Protein AF-A0ABD5S735-F1 (afdb_monomer_lite)

Radius of gyration: 11.48 Å; chains: 1; bounding box: 30×18×28 Å

Foldseek 3Di:
DVLVVLLVCLCPDPDDDQPPQDCPPVCPSVVVRVVSRVSSVVSNVVND

pLDDT: mean 96.1, std 6.13, range [58.81, 98.62]

Sequence (48 aa):
EMRDVVRSVAPYAAGFDAVEVNDRDDGQAASLAGKLLREFVFSHAAER

Organism: NCBI:txid1776492

Structure (mmCIF, N/CA/C/O backbone):
data_AF-A0ABD5S735-F1
#
_entry.id   AF-A0ABD5S735-F1
#
loop_
_atom_site.group_PDB
_atom_site.id
_atom_site.type_symbol
_atom_site.label_atom_id
_atom_site.label_alt_id
_atom_site.label_comp_id
_atom_site.label_asym_id
_atom_site.label_entity_id
_atom_site.label_seq_id
_atom_site.pdbx_PDB_ins_code
_atom_site.Cartn_x
_atom_site.Cartn_y
_atom_site.Cartn_z
_atom_site.occupancy
_atom_site.B_iso_or_equiv
_atom_site.auth_seq_id
_atom_site.auth_comp_id
_atom_site.auth_asym_id
_atom_site.auth_atom_id
_atom_site.pdbx_PDB_model_num
ATOM 1 N N . GLU A 1 1 ? 0.364 13.825 -0.065 1.00 90.81 1 GLU A N 1
ATOM 2 C CA . GLU A 1 1 ? -0.338 13.253 -1.243 1.00 90.81 1 GLU A CA 1
ATOM 3 C C . GLU A 1 1 ? -0.644 11.758 -1.102 1.00 90.81 1 GLU A C 1
ATOM 5 O O . GLU A 1 1 ? -1.548 11.426 -0.350 1.00 90.81 1 GLU A O 1
ATOM 10 N N . MET A 1 2 ? 0.074 10.821 -1.746 1.00 96.00 2 MET A N 1
ATOM 11 C CA . MET A 1 2 ? -0.388 9.415 -1.803 1.00 96.00 2 MET A CA 1
ATOM 12 C C . MET A 1 2 ? -0.455 8.716 -0.433 1.00 96.00 2 MET A C 1
ATOM 14 O O . MET A 1 2 ? -1.328 7.893 -0.191 1.00 96.00 2 MET A O 1
ATOM 18 N N . ARG A 1 3 ? 0.426 9.081 0.504 1.00 96.81 3 ARG A N 1
ATOM 19 C CA . ARG A 1 3 ? 0.363 8.578 1.884 1.00 96.81 3 ARG A CA 1
ATOM 20 C C . ARG A 1 3 ? -0.931 8.984 2.599 1.00 96.81 3 ARG A C 1
ATOM 22 O O . ARG A 1 3 ? -1.483 8.186 3.345 1.00 96.81 3 ARG A O 1
ATOM 29 N N . ASP A 1 4 ? -1.408 10.202 2.364 1.00 98.12 4 ASP A N 1
ATOM 30 C CA . ASP A 1 4 ? -2.629 10.717 2.990 1.00 98.12 4 ASP A CA 1
ATOM 31 C C . ASP A 1 4 ? -3.866 10.043 2.395 1.00 98.12 4 ASP A C 1
ATOM 33 O O . ASP A 1 4 ? -4.796 9.714 3.126 1.00 98.12 4 ASP A O 1
ATOM 37 N N . VAL A 1 5 ? -3.830 9.742 1.091 1.00 98.12 5 VAL A N 1
ATOM 38 C CA . VAL A 1 5 ? -4.838 8.901 0.431 1.00 98.12 5 VAL A CA 1
ATOM 39 C C . VAL A 1 5 ? -4.871 7.510 1.058 1.00 98.12 5 VAL A C 1
ATOM 41 O O . VAL A 1 5 ? -5.939 7.049 1.438 1.00 98.12 5 VAL A O 1
ATOM 44 N N . VAL A 1 6 ? -3.718 6.850 1.229 1.00 98.25 6 VAL A N 1
ATOM 45 C CA . VAL A 1 6 ? -3.662 5.522 1.867 1.00 98.25 6 VAL A CA 1
ATOM 46 C C . VAL A 1 6 ? -4.271 5.556 3.269 1.00 98.25 6 VAL A C 1
ATOM 48 O O . VAL A 1 6 ? -5.104 4.711 3.581 1.00 98.25 6 VAL A O 1
ATOM 51 N N . ARG A 1 7 ? -3.922 6.552 4.092 1.00 97.62 7 ARG A N 1
ATOM 52 C CA . ARG A 1 7 ? -4.497 6.715 5.438 1.00 97.62 7 ARG A CA 1
ATOM 53 C C . ARG A 1 7 ? -6.009 6.882 5.421 1.00 97.62 7 ARG A C 1
ATOM 55 O O . ARG A 1 7 ? -6.682 6.295 6.259 1.00 97.62 7 ARG A O 1
ATOM 62 N N . SER A 1 8 ? -6.537 7.688 4.500 1.00 98.00 8 SER A N 1
ATOM 63 C CA . SER A 1 8 ? -7.967 7.999 4.471 1.00 98.00 8 SER A CA 1
ATOM 64 C C . SER A 1 8 ? -8.819 6.820 4.003 1.00 98.00 8 SER A C 1
ATOM 66 O O . SER A 1 8 ? -9.937 6.657 4.486 1.00 98.00 8 SER A O 1
ATOM 68 N N . VAL A 1 9 ? -8.301 5.983 3.097 1.00 97.69 9 VAL A N 1
ATOM 69 C CA . VAL A 1 9 ? -9.047 4.833 2.554 1.00 97.69 9 VAL A CA 1
ATOM 70 C C . VAL A 1 9 ? -8.822 3.534 3.327 1.00 97.69 9 VAL A C 1
ATOM 72 O O . VAL A 1 9 ? -9.680 2.654 3.279 1.00 97.69 9 VAL A O 1
ATOM 75 N N . ALA A 1 10 ? -7.705 3.401 4.053 1.00 98.12 10 ALA A N 1
ATOM 76 C CA . ALA A 1 10 ? -7.337 2.178 4.768 1.00 98.12 10 ALA A CA 1
ATOM 77 C C . ALA A 1 10 ? -8.430 1.606 5.696 1.00 98.12 10 ALA A C 1
ATOM 79 O O . ALA A 1 10 ? -8.639 0.396 5.626 1.00 98.12 10 ALA A O 1
ATOM 80 N N . PRO A 1 11 ? -9.181 2.394 6.495 1.00 97.44 11 PRO A N 1
ATOM 81 C CA . PRO A 1 11 ? -10.219 1.857 7.389 1.00 97.44 11 PRO A CA 1
ATOM 82 C C . PRO A 1 11 ? -11.357 1.135 6.649 1.00 97.44 11 PRO A C 1
ATOM 84 O O . PRO A 1 11 ? -12.022 0.264 7.203 1.00 97.44 11 PRO A O 1
ATOM 87 N N . TYR A 1 12 ? -11.579 1.491 5.380 1.00 97.44 12 TYR A N 1
ATOM 88 C CA . TYR A 1 12 ? -12.720 1.041 4.580 1.00 97.44 12 TYR A CA 1
ATOM 89 C C . TYR A 1 12 ? -12.364 -0.050 3.562 1.00 97.44 12 TYR A C 1
ATOM 91 O O . TYR A 1 12 ? -13.249 -0.578 2.889 1.00 97.44 12 TYR A O 1
ATOM 99 N N . ALA A 1 13 ? -11.081 -0.378 3.410 1.00 97.38 13 ALA A N 1
ATOM 100 C CA . ALA A 1 13 ? -10.598 -1.320 2.408 1.00 97.38 13 ALA A CA 1
ATOM 101 C C . ALA A 1 13 ? -10.268 -2.683 3.029 1.00 97.38 13 ALA A C 1
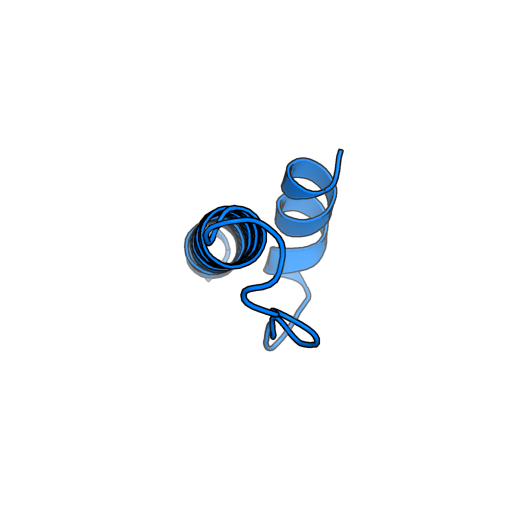ATOM 103 O O . ALA A 1 13 ? -9.650 -2.763 4.083 1.00 97.38 13 ALA A O 1
ATOM 104 N N . ALA A 1 14 ? -10.624 -3.771 2.342 1.00 96.44 14 ALA A N 1
ATOM 105 C CA . ALA A 1 14 ? -10.313 -5.134 2.785 1.00 96.44 14 ALA A CA 1
ATOM 106 C C . ALA A 1 14 ? -8.873 -5.582 2.454 1.00 96.44 14 ALA A C 1
ATOM 108 O O . ALA A 1 14 ? -8.421 -6.615 2.943 1.00 96.44 14 ALA A O 1
ATOM 109 N N . GLY A 1 15 ? -8.160 -4.834 1.608 1.00 96.50 15 GLY A N 1
ATOM 110 C CA . GLY A 1 15 ? -6.806 -5.160 1.171 1.00 96.50 15 GLY A CA 1
ATOM 111 C C . GLY A 1 15 ? -6.165 -4.035 0.361 1.00 96.50 15 GLY A C 1
ATOM 112 O O . GLY A 1 15 ? -6.840 -3.089 -0.048 1.00 96.50 15 GLY A O 1
ATOM 113 N N . PHE A 1 16 ? -4.856 -4.149 0.145 1.00 98.06 16 PHE A N 1
ATOM 114 C CA . PHE A 1 16 ? -4.034 -3.176 -0.573 1.00 98.06 16 PHE A CA 1
ATOM 115 C C . PHE A 1 16 ? -2.902 -3.900 -1.300 1.00 98.06 16 PHE A C 1
ATOM 117 O O . PHE A 1 16 ? -2.273 -4.785 -0.720 1.00 98.06 16 PHE A O 1
ATOM 124 N N . ASP A 1 17 ? -2.641 -3.514 -2.546 1.00 98.25 17 ASP A N 1
ATOM 125 C CA . ASP A 1 17 ? -1.606 -4.106 -3.392 1.00 98.25 17 ASP A CA 1
ATOM 126 C C . ASP A 1 17 ? -0.790 -3.004 -4.081 1.00 98.25 17 ASP A C 1
ATOM 128 O O . ASP A 1 17 ? -1.309 -1.927 -4.387 1.00 98.25 17 ASP A O 1
ATOM 132 N N . ALA A 1 18 ? 0.493 -3.273 -4.305 1.00 97.19 18 ALA A N 1
ATOM 133 C CA . ALA A 1 18 ? 1.406 -2.388 -5.011 1.00 97.19 18 ALA A CA 1
ATOM 134 C C . ALA A 1 18 ? 1.878 -3.083 -6.292 1.00 97.19 18 ALA A C 1
ATOM 136 O O . ALA A 1 18 ? 2.799 -3.897 -6.277 1.00 97.19 18 ALA A O 1
ATOM 137 N N . VAL A 1 19 ? 1.236 -2.733 -7.404 1.00 97.62 19 VAL A N 1
ATOM 138 C CA . VAL A 1 19 ? 1.539 -3.258 -8.741 1.00 97.62 19 VAL A CA 1
ATOM 139 C C . VAL A 1 19 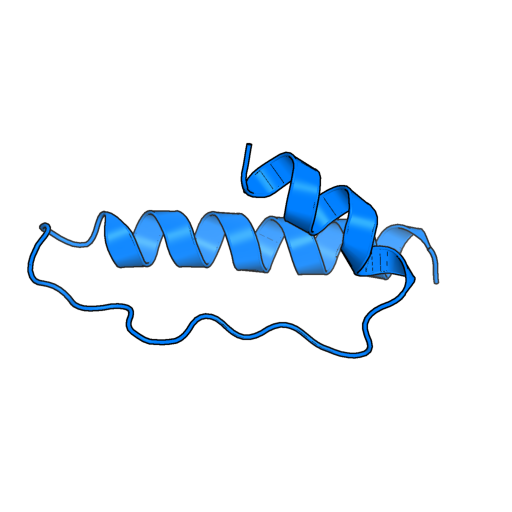? 2.466 -2.320 -9.514 1.00 97.62 19 VAL A C 1
ATOM 141 O O . VAL A 1 19 ? 2.665 -1.170 -9.124 1.00 97.62 19 VAL A O 1
ATOM 144 N N . GLU A 1 20 ? 3.025 -2.809 -10.623 1.00 96.50 20 GLU A N 1
ATOM 145 C CA . GLU A 1 20 ? 3.896 -2.035 -11.527 1.00 96.50 20 GLU A CA 1
ATOM 146 C C . GLU A 1 20 ? 5.156 -1.457 -10.856 1.00 96.50 20 GLU A C 1
ATOM 148 O O . GLU A 1 20 ? 5.730 -0.458 -11.294 1.00 96.50 20 GLU A O 1
ATOM 153 N N . VAL A 1 21 ? 5.623 -2.108 -9.789 1.00 97.38 21 VAL A N 1
ATOM 154 C CA . VAL A 1 21 ? 6.904 -1.797 -9.154 1.00 97.38 21 VAL A CA 1
ATOM 155 C C . VAL A 1 21 ? 8.019 -2.382 -10.015 1.00 97.38 21 VAL A C 1
ATOM 157 O O . VAL A 1 21 ? 8.273 -3.585 -9.977 1.00 97.38 21 VAL A O 1
ATOM 160 N N . ASN A 1 22 ? 8.676 -1.533 -10.804 1.00 95.50 22 ASN A N 1
ATOM 161 C CA . ASN A 1 22 ? 9.855 -1.922 -11.574 1.00 95.50 22 ASN A CA 1
ATOM 162 C C . ASN A 1 22 ? 11.155 -1.467 -10.898 1.00 95.50 22 ASN A C 1
ATOM 164 O O . ASN A 1 22 ? 11.149 -0.694 -9.944 1.00 95.50 22 ASN A O 1
ATOM 168 N N . ASP A 1 23 ? 12.273 -1.957 -11.416 1.00 94.94 23 ASP A N 1
ATOM 169 C CA . ASP A 1 23 ? 13.632 -1.698 -10.943 1.00 94.94 23 ASP A CA 1
ATOM 170 C C . ASP A 1 23 ? 14.380 -0.631 -11.765 1.00 94.94 23 ASP A C 1
ATOM 172 O O . ASP A 1 23 ? 15.579 -0.435 -11.578 1.00 94.94 23 ASP A O 1
ATOM 176 N N . ARG A 1 24 ? 13.692 0.095 -12.660 1.00 96.75 24 ARG A N 1
ATOM 177 C CA . ARG A 1 24 ? 14.311 1.073 -13.580 1.00 96.75 24 ARG A CA 1
ATOM 178 C C . ARG A 1 24 ? 14.822 2.338 -12.886 1.00 96.75 24 ARG A C 1
ATOM 180 O O . ARG A 1 24 ? 15.453 3.160 -13.544 1.00 96.75 24 ARG A O 1
ATOM 187 N N . ASP A 1 25 ? 14.508 2.517 -11.606 1.00 96.56 25 ASP A N 1
ATOM 188 C CA . ASP A 1 25 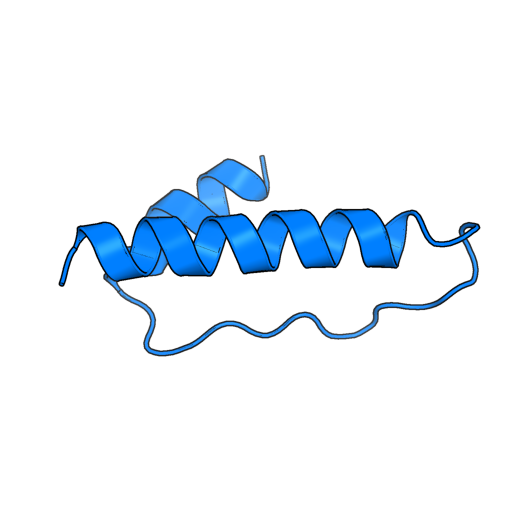? 14.817 3.708 -10.813 1.00 96.56 25 ASP A CA 1
ATOM 189 C C . ASP A 1 25 ? 15.694 3.412 -9.584 1.00 96.56 25 ASP A C 1
ATOM 191 O O . ASP A 1 25 ? 15.544 4.039 -8.534 1.00 96.56 25 ASP A O 1
ATOM 195 N N . ASP A 1 26 ? 16.606 2.441 -9.704 1.00 95.94 26 ASP A N 1
ATOM 196 C CA . ASP A 1 26 ? 17.527 2.025 -8.635 1.00 95.94 26 ASP A CA 1
ATOM 197 C C . ASP A 1 26 ? 16.798 1.641 -7.327 1.00 95.94 26 ASP A C 1
ATOM 199 O O . ASP A 1 26 ? 17.294 1.838 -6.215 1.00 95.94 26 ASP A O 1
ATOM 203 N N . GLY A 1 27 ? 15.583 1.096 -7.451 1.00 96.88 27 GLY A N 1
ATOM 204 C CA . GLY A 1 27 ? 14.774 0.623 -6.325 1.00 96.88 27 GLY A CA 1
ATOM 205 C C . GLY A 1 27 ? 14.029 1.725 -5.565 1.00 96.88 27 GLY A C 1
ATOM 206 O O . GLY A 1 27 ? 13.491 1.471 -4.475 1.00 96.88 27 GLY A O 1
ATOM 207 N N . GLN A 1 28 ? 13.956 2.942 -6.106 1.00 97.50 28 GLN A N 1
ATOM 208 C CA . GLN A 1 28 ? 13.133 4.003 -5.525 1.00 97.50 28 GLN A CA 1
ATOM 209 C C . GLN A 1 28 ? 11.644 3.636 -5.562 1.00 97.50 28 GLN A C 1
ATOM 211 O O . GLN A 1 28 ? 10.963 3.817 -4.545 1.00 97.50 28 GLN A O 1
ATOM 216 N N . ALA A 1 29 ? 11.153 3.034 -6.650 1.00 97.56 29 ALA A N 1
ATOM 217 C CA . ALA A 1 29 ? 9.781 2.546 -6.766 1.00 97.56 29 ALA A CA 1
ATOM 218 C C . ALA A 1 29 ? 9.479 1.488 -5.699 1.00 97.56 29 ALA A C 1
ATOM 220 O O . ALA A 1 29 ? 8.470 1.581 -4.997 1.00 97.56 29 ALA A O 1
ATOM 221 N N . ALA A 1 30 ? 10.395 0.536 -5.495 1.00 98.12 30 ALA A N 1
ATOM 222 C CA . ALA A 1 30 ? 10.277 -0.472 -4.442 1.00 98.12 30 ALA A CA 1
ATOM 223 C C . ALA A 1 30 ? 10.242 0.162 -3.041 1.00 98.12 30 ALA A C 1
ATOM 225 O O . ALA A 1 30 ? 9.410 -0.192 -2.200 1.00 98.12 30 ALA A O 1
ATOM 226 N N . SER A 1 31 ? 11.092 1.162 -2.799 1.00 98.00 31 SER A N 1
ATOM 227 C CA . SER A 1 31 ? 11.116 1.908 -1.537 1.00 98.00 31 SER A CA 1
ATOM 228 C C . SER A 1 31 ? 9.823 2.691 -1.292 1.00 98.00 31 SER A C 1
ATOM 230 O O . SER A 1 31 ? 9.359 2.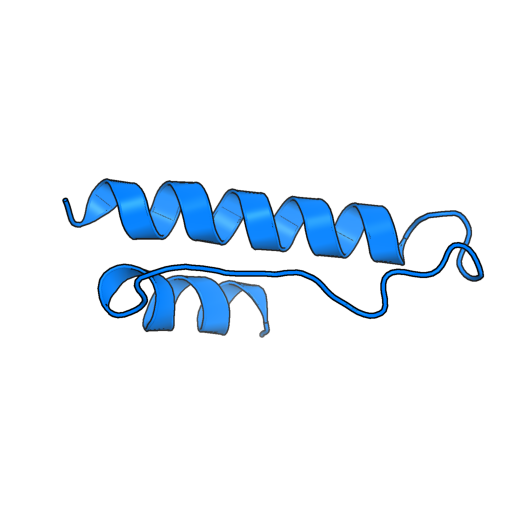786 -0.151 1.00 98.00 31 SER A O 1
ATOM 232 N N . LEU A 1 32 ? 9.229 3.267 -2.340 1.00 97.50 32 LEU A N 1
ATOM 233 C CA . LEU A 1 32 ? 7.944 3.955 -2.260 1.00 97.50 32 LEU A CA 1
ATOM 234 C C . LEU A 1 32 ? 6.807 2.965 -1.977 1.00 97.50 32 LEU A C 1
ATOM 236 O O . LEU A 1 32 ? 6.043 3.187 -1.035 1.00 97.50 32 LEU A O 1
ATOM 240 N N . ALA A 1 33 ? 6.738 1.859 -2.720 1.00 98.31 33 ALA A N 1
ATOM 241 C CA . ALA A 1 33 ? 5.744 0.805 -2.533 1.00 98.31 33 ALA A CA 1
ATOM 242 C C . ALA A 1 33 ? 5.770 0.247 -1.103 1.00 98.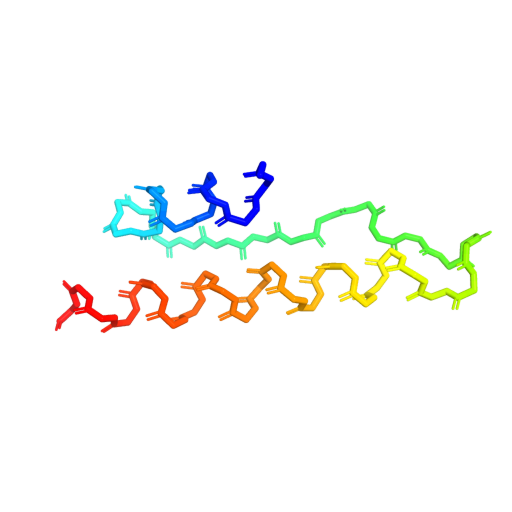31 33 ALA A C 1
ATOM 244 O O . ALA A 1 33 ? 4.736 0.207 -0.437 1.00 98.31 33 ALA A O 1
ATOM 245 N N . GLY A 1 34 ? 6.957 -0.073 -0.575 1.00 98.19 34 GLY A N 1
ATOM 246 C CA . GLY A 1 34 ? 7.113 -0.543 0.804 1.00 98.19 34 GLY A CA 1
ATOM 247 C C . GLY A 1 34 ? 6.622 0.468 1.846 1.00 98.19 34 GLY A C 1
ATOM 248 O O . GLY A 1 34 ? 5.980 0.091 2.828 1.00 98.19 34 GLY A O 1
ATOM 249 N N . LYS A 1 35 ? 6.852 1.770 1.626 1.00 98.50 35 LYS A N 1
ATOM 250 C CA . LYS A 1 35 ? 6.340 2.828 2.516 1.00 98.50 35 LYS A CA 1
ATOM 251 C C . LYS A 1 35 ? 4.813 2.924 2.479 1.00 98.50 35 LYS A C 1
ATOM 253 O O . LYS A 1 35 ? 4.221 3.150 3.532 1.00 98.50 35 LYS A O 1
ATOM 258 N N . LEU A 1 36 ? 4.191 2.764 1.311 1.00 98.62 36 LEU A N 1
ATOM 259 C CA . LEU A 1 36 ? 2.731 2.811 1.166 1.00 98.62 36 LEU A CA 1
ATOM 260 C C . LEU A 1 36 ? 2.060 1.556 1.742 1.00 98.62 36 LEU A C 1
ATOM 262 O O . LEU A 1 36 ? 1.112 1.692 2.509 1.00 98.62 36 LEU A O 1
ATOM 266 N N . LEU A 1 37 ? 2.605 0.364 1.478 1.00 98.50 37 LEU A N 1
ATOM 267 C CA . LEU A 1 37 ? 2.154 -0.896 2.088 1.00 98.50 37 LE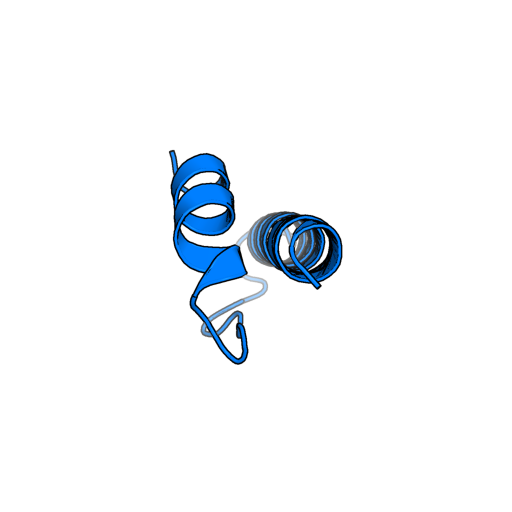U A CA 1
ATOM 268 C C . LEU A 1 37 ? 2.225 -0.834 3.616 1.00 98.50 37 LEU A C 1
ATOM 270 O O . LEU A 1 37 ? 1.268 -1.178 4.307 1.00 98.50 37 LEU A O 1
ATOM 274 N N . ARG A 1 38 ? 3.348 -0.339 4.154 1.00 98.44 38 ARG A N 1
ATOM 275 C CA . ARG A 1 38 ? 3.515 -0.143 5.596 1.00 98.44 38 ARG A CA 1
ATOM 276 C C . ARG A 1 38 ? 2.461 0.813 6.155 1.00 98.44 38 ARG A C 1
ATOM 278 O O . ARG A 1 38 ? 1.895 0.521 7.201 1.00 98.44 38 ARG A O 1
ATOM 285 N N . GLU A 1 39 ? 2.220 1.947 5.496 1.00 98.50 39 GLU A N 1
ATOM 286 C CA . GLU A 1 39 ? 1.191 2.900 5.932 1.00 98.50 39 GLU A CA 1
ATOM 287 C C . GLU A 1 39 ? -0.195 2.245 5.960 1.00 98.50 39 GLU A C 1
ATOM 289 O O . GLU A 1 39 ? -0.867 2.327 6.983 1.00 98.50 39 GLU A O 1
ATOM 294 N N . PHE A 1 40 ? -0.574 1.518 4.901 1.00 98.44 40 PHE A N 1
ATOM 295 C CA . PHE A 1 40 ? -1.854 0.810 4.844 1.00 98.44 40 PHE A CA 1
ATOM 296 C C . PHE A 1 40 ? -2.030 -0.155 6.020 1.00 98.44 40 PHE A C 1
ATOM 298 O O . PHE A 1 40 ? -3.048 -0.094 6.703 1.00 98.44 40 PHE A O 1
ATOM 305 N N . VAL A 1 41 ? -1.034 -1.008 6.293 1.00 98.12 41 VAL A N 1
ATOM 306 C CA . VAL A 1 41 ? -1.103 -1.997 7.384 1.00 98.12 41 VAL A CA 1
ATOM 307 C C . VAL A 1 41 ? -1.359 -1.323 8.730 1.00 98.12 41 VAL A C 1
ATOM 309 O O . VAL A 1 41 ? -2.235 -1.761 9.472 1.00 98.12 41 VAL A O 1
ATOM 312 N N . PHE A 1 42 ? -0.626 -0.252 9.047 1.00 97.94 42 PHE A N 1
ATOM 313 C CA . PHE A 1 42 ? -0.792 0.433 10.329 1.00 97.94 42 PHE A CA 1
ATOM 314 C C . PHE A 1 42 ? -2.112 1.201 10.419 1.00 97.94 42 PHE A C 1
ATOM 316 O O . PHE A 1 42 ? -2.765 1.135 11.457 1.00 97.94 42 PHE A O 1
ATOM 323 N N . SER A 1 43 ? -2.526 1.899 9.359 1.00 97.69 43 SER A N 1
ATOM 324 C CA . SER A 1 43 ? -3.798 2.631 9.355 1.00 97.69 43 SER A CA 1
ATOM 325 C C . SER A 1 43 ? -5.008 1.694 9.398 1.00 97.69 43 SER A C 1
ATOM 327 O O . SER A 1 43 ? -5.940 1.955 10.146 1.00 97.69 43 SER A O 1
ATOM 329 N N . HIS A 1 44 ? -4.985 0.582 8.658 1.00 97.38 44 HIS A N 1
ATOM 330 C CA . HIS A 1 44 ? -6.074 -0.399 8.657 1.00 97.38 44 HIS A CA 1
ATOM 331 C C . HIS A 1 44 ? -6.184 -1.144 9.998 1.00 97.38 44 HIS A C 1
ATOM 333 O O . HIS A 1 44 ? -7.282 -1.415 10.472 1.00 97.38 44 HIS A O 1
ATOM 339 N N . ALA A 1 45 ? -5.052 -1.463 10.636 1.00 97.06 45 ALA A N 1
ATOM 340 C CA . ALA A 1 45 ? -5.045 -2.147 11.928 1.00 97.06 45 ALA A CA 1
ATOM 341 C C . ALA A 1 45 ? -5.510 -1.262 13.098 1.00 97.06 45 ALA A C 1
ATOM 343 O O . ALA A 1 45 ? -5.986 -1.798 14.092 1.00 97.06 45 ALA A O 1
ATOM 344 N N . ALA A 1 46 ? -5.367 0.064 13.002 1.00 93.25 46 ALA A N 1
ATOM 345 C CA . ALA A 1 46 ? -5.768 0.995 14.061 1.00 93.25 46 ALA A CA 1
ATOM 346 C C . ALA A 1 46 ? -7.295 1.145 14.216 1.00 93.25 46 ALA A C 1
ATOM 348 O O . ALA A 1 46 ? -7.749 1.641 15.241 1.00 93.25 46 ALA A O 1
ATOM 349 N N . GLU A 1 47 ? -8.065 0.722 13.212 1.00 80.06 47 GLU A N 1
ATOM 350 C CA . GLU A 1 47 ? -9.532 0.852 13.138 1.00 80.06 47 GLU A CA 1
ATOM 351 C C . GLU A 1 47 ? -10.255 -0.487 13.371 1.00 80.06 47 GLU A C 1
ATOM 353 O O . GLU A 1 47 ? -11.469 -0.591 13.194 1.00 80.06 47 GLU A O 1
ATOM 358 N N . ARG A 1 48 ? -9.499 -1.530 13.730 1.00 58.81 48 ARG A N 1
ATOM 359 C CA . ARG A 1 48 ? -10.001 -2.876 14.023 1.00 58.81 48 ARG A CA 1
ATOM 360 C C . ARG A 1 48 ? -10.185 -3.143 15.511 1.00 58.81 48 ARG A C 1
ATOM 362 O O . ARG A 1 48 ? -9.519 -2.480 16.334 1.00 58.81 48 ARG A O 1
#

Secondary structure (DSSP, 8-state):
-HHHHHHHHGGG-S--------STTTTHHHHHHHHHHHHHHHHHHTT-